Protein AF-0000000066321303 (afdb_homodimer)

Structure (mmCIF, N/CA/C/O backbone):
data_AF-0000000066321303-model_v1
#
loop_
_entity.id
_entity.type
_entity.pdbx_description
1 polymer 'SPbeta prophage-derived uncharacterized protein YosI'
#
loop_
_atom_site.group_PDB
_atom_site.id
_atom_site.type_symbol
_atom_site.label_atom_id
_atom_site.label_alt_id
_atom_site.label_comp_id
_atom_site.label_asym_id
_atom_site.label_entity_id
_atom_site.label_seq_id
_atom_site.pdbx_PDB_ins_code
_atom_site.Cartn_x
_atom_site.Cartn_y
_atom_site.Cartn_z
_atom_site.occupancy
_atom_site.B_iso_or_equiv
_atom_site.auth_seq_id
_atom_site.auth_comp_id
_atom_site.auth_asym_id
_atom_site.auth_atom_id
_atom_site.pdbx_PDB_model_num
ATOM 1 N N . MET A 1 1 ? 11.414 12.898 13.016 1 51.75 1 MET A N 1
ATOM 2 C CA . MET A 1 1 ? 11.812 11.781 12.172 1 51.75 1 MET A CA 1
ATOM 3 C C . MET A 1 1 ? 10.891 11.648 10.961 1 51.75 1 MET A C 1
ATOM 5 O O . MET A 1 1 ? 9.672 11.734 11.094 1 51.75 1 MET A O 1
ATOM 9 N N . LYS A 1 2 ? 11.312 11.922 9.672 1 77.88 2 LYS A N 1
ATOM 10 C CA . LYS A 1 2 ? 10.484 11.953 8.469 1 77.88 2 LYS A CA 1
ATOM 11 C C . LYS A 1 2 ? 9.867 10.586 8.188 1 77.88 2 LYS A C 1
ATOM 13 O O . LYS A 1 2 ? 10.531 9.562 8.336 1 77.88 2 LYS A O 1
ATOM 18 N N . MET A 1 3 ? 8.633 10.516 8.086 1 89.25 3 MET A N 1
ATOM 19 C CA . MET A 1 3 ? 7.938 9.258 7.855 1 89.25 3 MET A CA 1
ATOM 20 C C . MET A 1 3 ? 8.477 8.562 6.609 1 89.25 3 MET A C 1
ATOM 22 O O . MET A 1 3 ? 8.766 9.211 5.605 1 89.25 3 MET A O 1
ATOM 26 N N . LYS A 1 4 ? 8.922 7.297 6.832 1 96.06 4 LYS A N 1
ATOM 27 C CA . LYS A 1 4 ? 9.359 6.461 5.719 1 96.06 4 LYS A CA 1
ATOM 28 C C . LYS A 1 4 ? 8.352 5.352 5.434 1 96.06 4 LYS A C 1
ATOM 30 O O . LYS A 1 4 ? 7.559 4.984 6.309 1 96.06 4 LYS A O 1
ATOM 35 N N . TYR A 1 5 ? 8.359 4.949 4.203 1 97.38 5 TYR A N 1
ATOM 36 C CA . TYR A 1 5 ? 7.438 3.912 3.744 1 97.38 5 TYR A CA 1
ATOM 37 C C . TYR A 1 5 ? 8.195 2.756 3.102 1 97.38 5 TYR A C 1
ATOM 39 O O . TYR A 1 5 ? 9.156 2.973 2.363 1 97.38 5 TYR A O 1
ATOM 47 N N . GLY A 1 6 ? 7.758 1.555 3.436 1 98.44 6 GLY A N 1
ATOM 48 C CA . GLY A 1 6 ? 8.352 0.36 2.861 1 98.44 6 GLY A CA 1
ATOM 49 C C . GLY A 1 6 ? 7.441 -0.343 1.87 1 98.44 6 GLY A C 1
ATOM 50 O O . GLY A 1 6 ? 6.238 -0.464 2.102 1 98.44 6 GLY A O 1
ATOM 51 N N . LEU A 1 7 ? 8 -0.677 0.773 1 98.69 7 LEU A N 1
ATOM 52 C CA . LEU A 1 7 ? 7.391 -1.631 -0.148 1 98.69 7 LEU A CA 1
ATOM 53 C C . LEU A 1 7 ? 7.762 -3.062 0.227 1 98.69 7 LEU A C 1
ATOM 55 O O . LEU A 1 7 ? 8.945 -3.391 0.34 1 98.69 7 LEU A O 1
ATOM 59 N N . TYR A 1 8 ? 6.746 -3.857 0.441 1 98.25 8 TYR A N 1
ATOM 60 C CA . TYR A 1 8 ? 6.961 -5.242 0.845 1 98.25 8 TYR A CA 1
ATOM 61 C C . TYR A 1 8 ? 6.438 -6.207 -0.212 1 98.25 8 TYR A C 1
ATOM 63 O O . TYR A 1 8 ? 5.379 -5.977 -0.803 1 98.25 8 TYR A O 1
ATOM 71 N N . CYS A 1 9 ? 7.133 -7.23 -0.447 1 96.69 9 CYS A N 1
ATOM 72 C CA . CYS A 1 9 ? 6.734 -8.359 -1.283 1 96.69 9 CYS A CA 1
ATOM 73 C C . CYS A 1 9 ? 6.953 -9.68 -0.555 1 96.69 9 CYS A C 1
ATOM 75 O O . CYS A 1 9 ? 8.047 -9.945 -0.059 1 96.69 9 CYS A O 1
ATOM 77 N N . MET A 1 10 ? 5.863 -10.414 -0.427 1 94.5 10 MET A N 1
ATOM 78 C CA . MET A 1 10 ? 5.91 -11.711 0.24 1 94.5 10 MET A CA 1
ATOM 79 C C . MET A 1 10 ? 6.562 -11.594 1.614 1 94.5 10 MET A C 1
ATOM 81 O O . MET A 1 10 ? 7.398 -12.422 1.982 1 94.5 10 MET A O 1
ATOM 85 N N . GLY A 1 11 ? 6.258 -10.477 2.27 1 93.56 11 GLY A N 1
ATO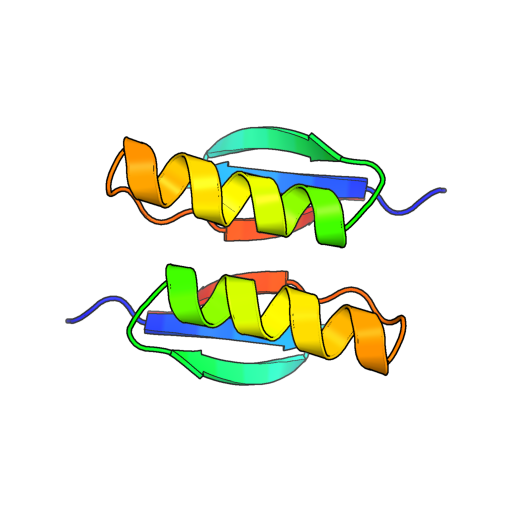M 86 C CA . GLY A 1 11 ? 6.672 -10.297 3.652 1 93.56 11 GLY A CA 1
ATOM 87 C C . GLY A 1 11 ? 8.047 -9.68 3.789 1 93.56 11 GLY A C 1
ATOM 88 O O . GLY A 1 11 ? 8.484 -9.352 4.895 1 93.56 11 GLY A O 1
ATOM 89 N N . SER A 1 12 ? 8.773 -9.492 2.693 1 96.88 12 SER A N 1
ATOM 90 C CA . SER A 1 12 ? 10.125 -8.938 2.744 1 96.88 12 SER A CA 1
ATOM 91 C C . SER A 1 12 ? 10.148 -7.492 2.256 1 96.88 12 SER A C 1
ATOM 93 O O . SER A 1 12 ? 9.484 -7.152 1.273 1 96.88 12 SER A O 1
ATOM 95 N N . LEU A 1 13 ? 10.945 -6.648 2.922 1 97.69 13 LEU A N 1
ATOM 96 C CA . LEU A 1 13 ? 11.148 -5.27 2.492 1 97.69 13 LEU A CA 1
ATOM 97 C C . LEU A 1 13 ? 11.984 -5.215 1.218 1 97.69 13 LEU A C 1
ATOM 99 O O . LEU A 1 13 ? 13.117 -5.715 1.188 1 97.69 13 LEU A O 1
ATOM 103 N N . VAL A 1 14 ? 11.422 -4.523 0.213 1 96.75 14 VAL A N 1
ATOM 104 C CA . VAL A 1 14 ? 12.148 -4.547 -1.053 1 96.75 14 VAL A CA 1
ATOM 105 C C . VAL A 1 14 ? 12.625 -3.137 -1.4 1 96.75 14 VAL A C 1
ATOM 107 O O . VAL A 1 14 ? 13.578 -2.969 -2.166 1 96.75 14 VAL A O 1
ATOM 110 N N . ASN A 1 15 ? 12.031 -2.061 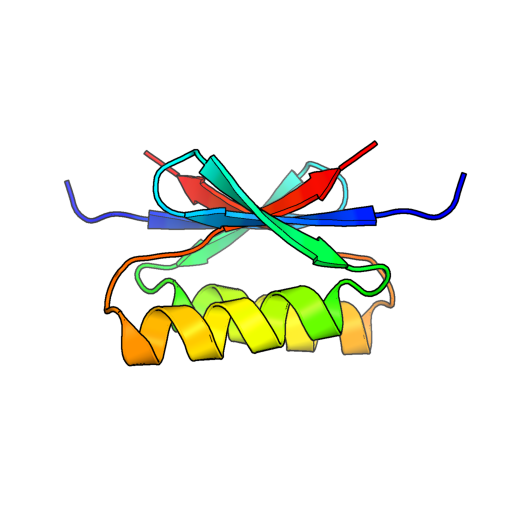-0.979 1 98 15 ASN A N 1
ATOM 111 C CA . ASN A 1 15 ? 12.422 -0.676 -1.22 1 98 15 ASN A CA 1
ATOM 112 C C . ASN A 1 15 ? 11.828 0.266 -0.178 1 98 15 ASN A C 1
ATOM 114 O O . ASN A 1 15 ? 10.82 -0.059 0.453 1 98 15 ASN A O 1
ATOM 118 N N . THR A 1 16 ? 12.492 1.42 0.059 1 98.38 16 THR A N 1
ATOM 119 C CA . THR A 1 16 ? 12.008 2.449 0.973 1 98.38 16 THR A CA 1
ATOM 120 C C . THR A 1 16 ? 11.812 3.775 0.243 1 98.38 16 THR A C 1
ATOM 122 O O . THR A 1 16 ? 12.492 4.043 -0.755 1 98.38 16 THR A O 1
ATOM 125 N N . TYR A 1 17 ? 10.836 4.5 0.786 1 97.75 17 TYR A N 1
ATOM 126 C CA . TYR A 1 17 ? 10.477 5.77 0.165 1 97.75 17 TYR A CA 1
ATOM 127 C C . TYR A 1 17 ? 10.266 6.852 1.219 1 97.75 17 TYR A C 1
ATOM 129 O O . TYR A 1 17 ? 9.836 6.562 2.336 1 97.75 17 TYR A O 1
ATOM 137 N N . ASP A 1 18 ? 10.523 8.016 0.807 1 95.88 18 ASP A N 1
ATOM 138 C CA . ASP A 1 18 ? 10.211 9.156 1.66 1 95.88 18 ASP A CA 1
ATOM 139 C C . ASP A 1 18 ? 8.789 9.664 1.398 1 95.88 18 ASP A C 1
ATOM 141 O O . ASP A 1 18 ? 8.266 10.469 2.17 1 95.88 18 ASP A O 1
ATOM 145 N N . ASP A 1 19 ? 8.156 9.242 0.351 1 95.75 19 ASP A N 1
ATOM 146 C CA . ASP A 1 19 ? 6.836 9.688 -0.092 1 95.75 19 ASP A CA 1
ATOM 147 C C . ASP A 1 19 ? 5.895 8.5 -0.282 1 95.75 19 ASP A C 1
ATOM 149 O O . ASP A 1 19 ? 6.188 7.586 -1.054 1 95.75 19 ASP A O 1
ATOM 153 N N . ALA A 1 20 ? 4.828 8.562 0.329 1 96.06 20 ALA A N 1
ATOM 154 C CA . ALA A 1 20 ? 3.879 7.453 0.268 1 96.06 20 ALA A CA 1
ATOM 155 C C . ALA A 1 20 ? 3.363 7.25 -1.154 1 96.06 20 ALA A C 1
ATOM 157 O O . ALA A 1 20 ? 3.156 6.113 -1.59 1 96.06 20 ALA A O 1
ATOM 158 N N . ILE A 1 21 ? 3.037 8.344 -1.873 1 97.81 21 ILE A N 1
ATOM 159 C CA . ILE A 1 21 ? 2.5 8.258 -3.227 1 97.81 21 ILE A CA 1
ATOM 160 C C . ILE A 1 21 ? 3.49 7.535 -4.133 1 97.81 21 ILE A C 1
ATOM 162 O O . ILE A 1 21 ? 3.102 6.668 -4.918 1 97.81 21 ILE A O 1
ATOM 166 N N . GLU A 1 22 ? 4.699 7.891 -4.031 1 98 22 GLU A N 1
ATOM 167 C CA . GLU A 1 22 ? 5.73 7.199 -4.801 1 98 22 GLU A CA 1
ATOM 168 C C . GLU A 1 22 ? 5.75 5.707 -4.484 1 98 22 GLU A C 1
ATOM 170 O O . GLU A 1 22 ? 5.859 4.875 -5.391 1 98 22 GLU A O 1
ATOM 175 N N . ALA A 1 23 ? 5.672 5.324 -3.225 1 98.5 23 ALA A N 1
ATOM 176 C CA . ALA A 1 23 ? 5.668 3.926 -2.807 1 98.5 23 ALA A CA 1
ATOM 177 C C . ALA A 1 23 ? 4.512 3.166 -3.451 1 98.5 23 ALA A C 1
ATOM 179 O O . ALA A 1 23 ? 4.695 2.057 -3.957 1 98.5 23 ALA A O 1
ATOM 180 N N . HIS A 1 24 ? 3.344 3.805 -3.434 1 98.62 24 HIS A N 1
ATOM 181 C CA . HIS A 1 24 ? 2.174 3.143 -3.998 1 98.62 24 HIS A CA 1
ATOM 182 C C . HIS A 1 24 ? 2.297 3 -5.512 1 98.62 24 HIS A C 1
ATOM 184 O O . HIS A 1 24 ? 1.909 1.975 -6.078 1 98.62 24 HIS A O 1
ATOM 190 N N . ASN A 1 25 ? 2.785 4.02 -6.164 1 98.44 25 ASN A N 1
ATOM 191 C CA . ASN A 1 25 ? 3.002 3.916 -7.605 1 98.44 25 ASN A CA 1
ATOM 192 C C . ASN A 1 25 ? 3.975 2.791 -7.945 1 98.44 25 ASN A C 1
ATOM 194 O O . ASN A 1 25 ? 3.748 2.031 -8.891 1 98.44 25 ASN A O 1
ATOM 198 N N . ASP A 1 26 ? 5.004 2.676 -7.184 1 98.56 26 ASP A N 1
ATOM 199 C CA . ASP A 1 26 ? 5.961 1.602 -7.426 1 98.56 26 ASP A CA 1
ATOM 200 C C . ASP A 1 26 ? 5.344 0.237 -7.133 1 98.56 26 ASP A C 1
ATOM 202 O O . ASP A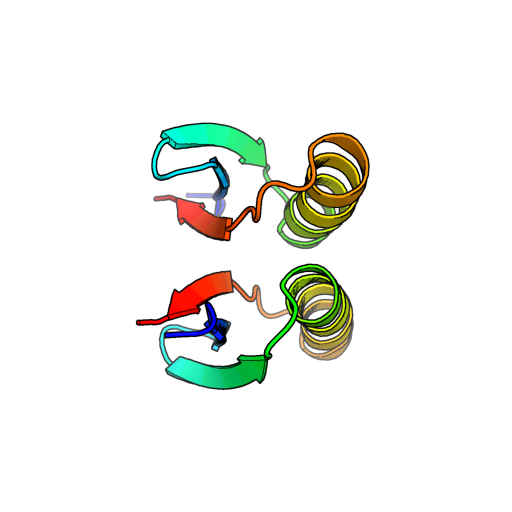 1 26 ? 5.652 -0.749 -7.809 1 98.56 26 ASP A O 1
ATOM 206 N N . ALA A 1 27 ? 4.516 0.163 -6.148 1 98.56 27 ALA A N 1
ATOM 207 C CA . ALA A 1 27 ? 3.809 -1.079 -5.848 1 98.56 27 ALA A CA 1
ATOM 208 C C . ALA A 1 27 ? 2.951 -1.521 -7.031 1 98.56 27 ALA A C 1
ATOM 210 O O . ALA A 1 27 ? 2.932 -2.703 -7.383 1 98.56 27 ALA A O 1
ATOM 211 N N . VAL A 1 28 ? 2.199 -0.566 -7.648 1 98.31 28 VAL A N 1
ATOM 212 C CA . VAL A 1 28 ? 1.378 -0.865 -8.82 1 98.31 28 VAL A CA 1
ATOM 213 C C . VAL A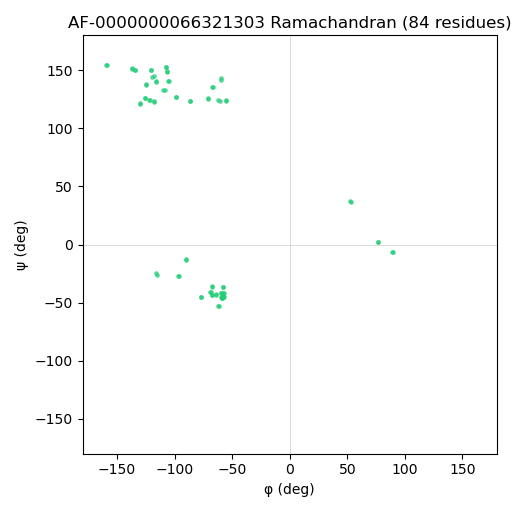 1 28 ? 2.258 -1.399 -9.945 1 98.31 28 VAL A C 1
ATOM 215 O O . VAL A 1 28 ? 1.97 -2.453 -10.523 1 98.31 28 VAL A O 1
ATOM 218 N N . TYR A 1 29 ? 3.35 -0.698 -10.141 1 98.44 29 TYR A N 1
ATOM 219 C CA . TYR A 1 29 ? 4.266 -1.102 -11.195 1 98.44 29 TYR A CA 1
ATOM 220 C C . TYR A 1 29 ? 4.824 -2.496 -10.938 1 98.44 29 TYR A C 1
ATOM 222 O O . TYR A 1 29 ? 4.797 -3.355 -11.82 1 98.44 29 TYR A O 1
ATOM 230 N N . ALA A 1 30 ? 5.387 -2.775 -9.805 1 97.25 30 ALA A N 1
ATOM 231 C CA . ALA A 1 30 ? 5.996 -4.051 -9.43 1 97.25 30 ALA A CA 1
ATOM 232 C C . ALA A 1 30 ? 4.992 -5.191 -9.547 1 97.25 30 ALA A C 1
ATOM 234 O O . ALA A 1 30 ? 5.336 -6.285 -10 1 97.25 30 ALA A O 1
ATOM 235 N N . GLN A 1 31 ? 3.809 -4.938 -9.117 1 96.44 31 GLN A N 1
ATOM 236 C CA . GLN A 1 31 ? 2.779 -5.973 -9.164 1 96.44 31 GLN A CA 1
ATOM 237 C C . GLN A 1 31 ? 2.391 -6.297 -10.602 1 96.44 31 GLN A C 1
ATOM 239 O O . GLN A 1 31 ? 2.189 -7.465 -10.945 1 96.44 31 GLN A O 1
ATOM 244 N N . GLU A 1 32 ? 2.236 -5.211 -11.422 1 96.19 32 GLU A N 1
ATOM 245 C CA . GLU A 1 32 ? 1.937 -5.445 -12.828 1 96.19 32 GLU A CA 1
ATOM 246 C C . GLU A 1 32 ? 3.016 -6.297 -13.492 1 96.19 32 GLU A C 1
ATOM 248 O O . GLU A 1 32 ? 2.711 -7.16 -14.312 1 96.19 32 GLU A O 1
ATOM 253 N N . GLU A 1 33 ? 4.195 -6.082 -13.094 1 95.62 33 GLU A N 1
ATOM 254 C CA . GLU A 1 33 ? 5.32 -6.793 -13.688 1 95.62 33 GLU A CA 1
ATOM 255 C C . GLU A 1 33 ? 5.41 -8.227 -13.156 1 95.62 33 GLU A C 1
ATOM 257 O O . GLU A 1 33 ? 5.637 -9.164 -13.93 1 95.62 33 GLU A O 1
ATOM 262 N N . SER A 1 34 ? 5.277 -8.445 -11.922 1 94.56 34 SER A N 1
ATOM 263 C CA . SER A 1 34 ? 5.574 -9.719 -11.273 1 94.56 34 SER A CA 1
ATOM 264 C C . SER A 1 34 ? 4.312 -10.555 -11.094 1 94.56 34 SER A C 1
ATOM 266 O O . SER A 1 34 ? 4.391 -11.773 -10.93 1 94.56 34 SER A O 1
ATOM 268 N N . GLY A 1 35 ? 3.146 -9.883 -10.992 1 94.19 35 GLY A N 1
ATOM 269 C CA . GLY A 1 35 ? 1.91 -10.578 -10.672 1 94.19 35 GLY A CA 1
ATOM 270 C C . GLY A 1 35 ? 1.791 -10.938 -9.203 1 94.19 35 GLY A C 1
ATOM 271 O O . GLY A 1 35 ? 0.874 -11.656 -8.805 1 94.19 35 GLY A O 1
ATOM 272 N N . VAL A 1 36 ? 2.775 -10.539 -8.477 1 93.31 36 VAL A N 1
ATOM 273 C CA . VAL A 1 36 ? 2.807 -10.82 -7.047 1 93.31 36 VAL A CA 1
ATOM 274 C C . VAL A 1 36 ? 2.328 -9.594 -6.27 1 93.31 36 VAL A C 1
ATOM 276 O O . VAL A 1 36 ? 2.775 -8.477 -6.523 1 93.31 36 VAL A O 1
ATOM 279 N N . PRO A 1 37 ? 1.355 -9.781 -5.398 1 94.31 37 PRO A N 1
ATOM 280 C CA . PRO A 1 37 ? 0.865 -8.633 -4.633 1 94.31 37 PRO A CA 1
ATOM 281 C C . PRO A 1 37 ? 1.955 -7.98 -3.787 1 94.31 37 PRO A C 1
ATOM 283 O O . PRO A 1 37 ? 2.807 -8.672 -3.227 1 94.31 37 PRO A O 1
ATOM 286 N N . HIS A 1 38 ? 1.967 -6.688 -3.684 1 97.81 38 HIS A N 1
ATOM 287 C CA . HIS A 1 38 ? 2.865 -5.875 -2.871 1 97.81 38 HIS A CA 1
ATOM 288 C C . HIS A 1 38 ? 2.096 -5.09 -1.814 1 97.81 38 HIS A C 1
ATOM 290 O O . HIS A 1 38 ? 0.912 -4.793 -1.994 1 97.81 38 HIS A O 1
ATOM 296 N N . GLU A 1 39 ? 2.668 -4.91 -0.673 1 98.25 39 GLU A N 1
ATOM 297 C CA . GLU A 1 39 ? 2.148 -4.082 0.412 1 98.25 39 GLU A CA 1
ATOM 298 C C . GLU A 1 39 ? 2.945 -2.789 0.551 1 98.25 39 GLU A C 1
ATOM 300 O O . GLU A 1 39 ? 4.141 -2.756 0.256 1 98.25 39 GLU A O 1
ATOM 305 N N . VAL A 1 40 ? 2.33 -1.746 0.96 1 98.62 40 VAL A N 1
ATOM 306 C CA . VAL A 1 40 ? 2.975 -0.499 1.358 1 98.62 40 VAL A CA 1
ATOM 307 C C . VAL A 1 40 ? 2.611 -0.167 2.805 1 98.62 40 VAL A C 1
ATOM 309 O O . VAL A 1 40 ? 1.431 -0.078 3.148 1 98.62 40 VAL A O 1
ATOM 312 N N . ARG A 1 41 ? 3.697 0.022 3.689 1 97.06 41 ARG A N 1
ATOM 313 C CA . ARG A 1 41 ? 3.549 0.312 5.113 1 97.06 41 ARG A CA 1
ATOM 314 C C . ARG A 1 41 ? 4.48 1.443 5.539 1 97.06 41 ARG A C 1
ATOM 316 O O . ARG A 1 41 ? 5.555 1.622 4.961 1 97.06 41 ARG A O 1
ATOM 323 N N . GLU A 1 42 ? 3.943 2.113 6.551 1 96.25 42 GLU A N 1
ATOM 324 C CA . GLU A 1 42 ? 4.871 3.02 7.219 1 96.25 42 GLU A CA 1
ATOM 325 C C . GLU A 1 42 ? 5.969 2.248 7.945 1 96.25 42 GLU A C 1
ATOM 327 O O . GLU A 1 42 ? 5.703 1.222 8.578 1 96.25 42 GLU A O 1
ATOM 332 N N . ILE A 1 43 ? 7.156 2.799 7.723 1 93.69 43 ILE A N 1
ATOM 333 C CA . ILE A 1 43 ? 8.258 2.205 8.477 1 93.69 43 ILE A CA 1
ATOM 334 C C . ILE A 1 43 ? 8.875 3.254 9.398 1 93.69 43 ILE A C 1
ATOM 336 O O . ILE A 1 43 ? 8.891 4.441 9.07 1 93.69 43 ILE A O 1
ATOM 340 N N . GLN A 1 44 ? 8.961 3.045 10.703 1 76.31 44 GLN A N 1
ATOM 341 C CA . GLN A 1 44 ? 9.609 3.93 11.672 1 76.31 44 GLN A CA 1
ATOM 342 C C . GLN A 1 44 ? 11.117 3.975 11.453 1 76.31 44 GLN A C 1
ATOM 344 O O . GLN A 1 44 ? 11.711 3.004 10.984 1 76.31 44 GLN A O 1
ATOM 349 N N . MET B 1 1 ? -9.07 -19.484 -0.091 1 51.69 1 MET B N 1
ATOM 350 C CA . MET B 1 1 ? -9.523 -18.203 0.416 1 51.69 1 MET B CA 1
ATOM 351 C C . MET B 1 1 ? -8.922 -17.047 -0.387 1 51.69 1 MET B C 1
ATOM 353 O O . MET B 1 1 ? -7.719 -17.047 -0.662 1 51.69 1 MET B O 1
ATOM 357 N N . LYS B 1 2 ? -9.664 -16.266 -1.256 1 77.19 2 LYS B N 1
ATOM 358 C CA . LYS B 1 2 ? -9.164 -15.227 -2.162 1 77.19 2 LYS B CA 1
ATOM 359 C C . LYS B 1 2 ? -8.477 -14.109 -1.393 1 77.19 2 LYS B C 1
ATOM 361 O O . LYS B 1 2 ? -8.953 -13.68 -0.343 1 77.19 2 LYS B O 1
ATOM 366 N N . MET B 1 3 ? -7.305 -13.859 -1.7 1 89.38 3 MET B N 1
ATOM 367 C CA . MET B 1 3 ? -6.531 -12.836 -1.005 1 89.38 3 MET B CA 1
ATOM 368 C C . MET B 1 3 ? -7.254 -11.492 -1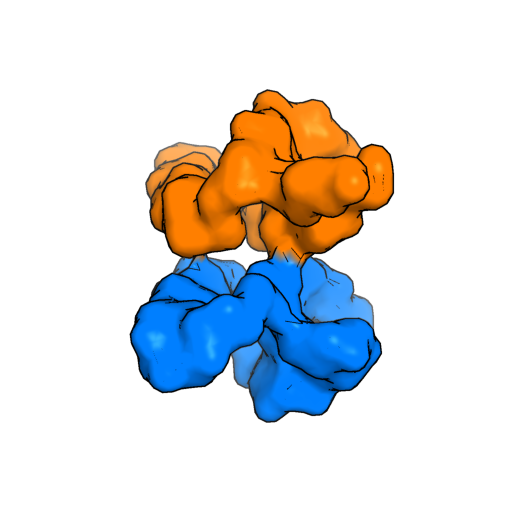.037 1 89.38 3 MET B C 1
ATOM 370 O O . MET B 1 3 ? -7.852 -11.125 -2.053 1 89.38 3 MET B O 1
ATOM 374 N N . LYS B 1 4 ? -7.484 -10.945 0.195 1 96.06 4 LYS B N 1
ATOM 375 C CA . LYS B 1 4 ? -8.062 -9.609 0.322 1 96.06 4 LYS B CA 1
ATOM 376 C C . LYS B 1 4 ? -7.02 -8.602 0.784 1 96.06 4 LYS B C 1
ATOM 378 O O . LYS B 1 4 ? -6.008 -8.977 1.383 1 96.06 4 LYS B O 1
ATOM 383 N N . TYR B 1 5 ? -7.273 -7.406 0.396 1 97.44 5 TYR B N 1
ATOM 384 C CA . TYR B 1 5 ? -6.363 -6.312 0.722 1 97.44 5 TYR B CA 1
ATOM 385 C C . TYR B 1 5 ? -7.102 -5.188 1.438 1 97.44 5 TYR B C 1
ATOM 387 O O . TYR B 1 5 ? -8.234 -4.844 1.075 1 97.44 5 TYR B O 1
ATOM 395 N N . GLY B 1 6 ? -6.449 -4.645 2.465 1 98.44 6 GLY B N 1
ATOM 396 C CA . GLY B 1 6 ? -7.016 -3.537 3.219 1 98.44 6 GLY B CA 1
ATOM 397 C C . GLY B 1 6 ? -6.285 -2.227 2.988 1 98.44 6 GLY B C 1
ATOM 398 O O . GLY B 1 6 ? -5.055 -2.197 2.932 1 98.44 6 GLY B O 1
ATOM 399 N N . LEU B 1 7 ? -7.043 -1.241 2.756 1 98.69 7 LEU B N 1
ATOM 400 C CA . LEU B 1 7 ? -6.559 0.132 2.834 1 98.69 7 LEU B CA 1
ATOM 401 C C . LEU B 1 7 ? -6.652 0.662 4.262 1 98.69 7 LEU B C 1
ATOM 403 O O . LEU B 1 7 ? -7.727 0.64 4.867 1 98.69 7 LEU B O 1
ATOM 407 N N . TYR B 1 8 ? -5.527 1.096 4.77 1 98.25 8 TYR B N 1
ATOM 408 C CA . TYR B 1 8 ? -5.469 1.595 6.141 1 98.25 8 TYR B CA 1
ATOM 409 C C . TYR B 1 8 ? -5.098 3.072 6.168 1 98.25 8 TYR B C 1
ATOM 411 O O . TYR B 1 8 ? -4.25 3.52 5.391 1 98.25 8 TYR B O 1
ATOM 419 N N . CYS B 1 9 ? -5.684 3.793 7.004 1 96.69 9 CYS B N 1
ATOM 420 C CA . CYS B 1 9 ? -5.355 5.18 7.309 1 96.69 9 CYS B CA 1
ATOM 421 C C . CYS B 1 9 ? -5.223 5.387 8.812 1 96.69 9 CYS B C 1
ATOM 423 O O . CYS B 1 9 ? -6.129 5.047 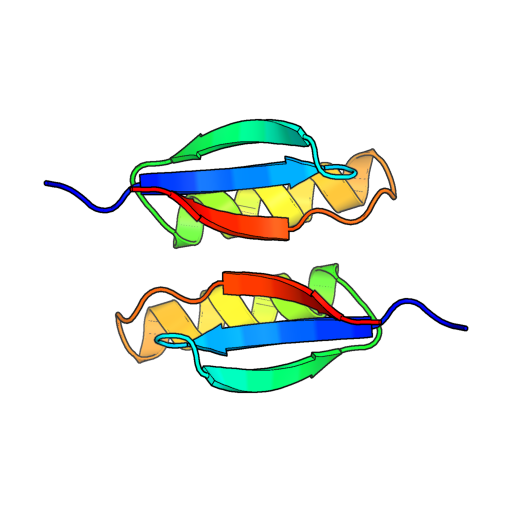9.578 1 96.69 9 CYS B O 1
ATOM 425 N N . MET B 1 10 ? -4.043 5.84 9.188 1 94.44 10 MET B N 1
ATOM 426 C CA . MET B 1 10 ? -3.76 6.102 10.602 1 94.44 10 MET B CA 1
ATOM 427 C C . MET B 1 10 ? -4.074 4.875 11.453 1 94.44 10 MET B C 1
ATOM 429 O O . MET B 1 10 ? -4.676 4.996 12.523 1 94.44 10 MET B O 1
ATOM 433 N N . GLY B 1 11 ? -3.795 3.721 10.883 1 93.56 11 GLY B N 1
ATOM 434 C CA . GLY B 1 11 ? -3.893 2.477 11.625 1 93.56 11 GLY B CA 1
ATOM 435 C C . GLY B 1 11 ? -5.27 1.84 11.547 1 93.56 11 GLY B C 1
ATOM 436 O O . GLY B 1 11 ? -5.469 0.723 12.023 1 93.56 11 GLY B O 1
ATOM 437 N N . SER B 1 12 ? -6.246 2.502 10.953 1 96.94 12 SER B N 1
ATOM 438 C CA . SER B 1 12 ? -7.605 1.98 10.867 1 96.94 12 SER B CA 1
ATOM 439 C C . SER B 1 12 ? -7.922 1.478 9.461 1 96.94 12 SER B C 1
ATOM 441 O O . SER B 1 12 ? -7.547 2.109 8.477 1 96.94 12 SER B O 1
ATOM 443 N N . LEU B 1 13 ? -8.641 0.354 9.375 1 97.69 13 LEU B N 1
ATOM 444 C CA . LEU B 1 13 ? -9.109 -0.172 8.102 1 97.69 13 LEU B CA 1
ATOM 445 C C . LEU B 1 13 ? -10.219 0.697 7.527 1 97.69 13 LEU B C 1
ATOM 447 O O . LEU B 1 13 ? -11.258 0.893 8.172 1 97.69 13 LEU B O 1
ATOM 451 N N . VAL B 1 14 ? -10.016 1.156 6.273 1 96.88 14 VAL B N 1
ATOM 452 C CA . VAL B 1 14 ? -11.016 2.08 5.746 1 96.88 14 VAL B CA 1
ATOM 453 C C . VAL B 1 14 ? -11.719 1.449 4.547 1 96.88 14 VAL B C 1
ATOM 455 O O . VAL B 1 14 ? -12.82 1.861 4.18 1 96.88 14 VAL B O 1
ATOM 458 N N . ASN B 1 15 ? -11.164 0.512 3.818 1 98 15 ASN B N 1
ATOM 459 C CA . ASN B 1 15 ? -11.766 -0.182 2.684 1 98 15 ASN B CA 1
ATOM 460 C C . ASN B 1 15 ? -11.062 -1.507 2.4 1 98 15 ASN B C 1
ATOM 462 O O . ASN B 1 15 ? -9.906 -1.691 2.773 1 98 15 ASN B O 1
ATOM 466 N N . THR B 1 16 ? -11.805 -2.467 1.783 1 98.31 16 THR B N 1
ATOM 467 C CA . THR B 1 16 ? -11.25 -3.756 1.384 1 98.31 16 THR B CA 1
ATOM 468 C C . THR B 1 16 ? -11.391 -3.963 -0.121 1 98.31 16 THR B C 1
ATOM 470 O O . THR B 1 16 ? -12.297 -3.408 -0.745 1 98.31 16 THR B O 1
ATOM 473 N N . TYR B 1 17 ? -10.414 -4.723 -0.593 1 97.75 17 TYR B N 1
ATOM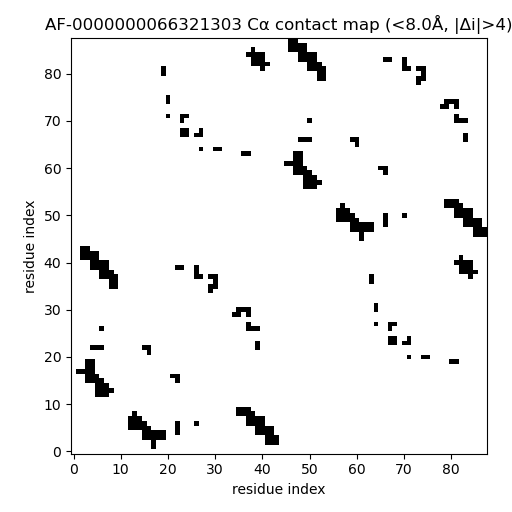 474 C CA . TYR B 1 17 ? -10.367 -4.965 -2.031 1 97.75 17 TYR B CA 1
ATOM 475 C C . TYR B 1 17 ? -10.055 -6.426 -2.326 1 97.75 17 TYR B C 1
ATOM 477 O O . TYR B 1 17 ? -9.344 -7.082 -1.56 1 97.75 17 TYR B O 1
ATOM 485 N N . ASP B 1 18 ? -10.539 -6.832 -3.424 1 95.94 18 ASP B N 1
ATOM 486 C CA . ASP B 1 18 ? -10.18 -8.164 -3.904 1 95.94 18 ASP B CA 1
ATOM 487 C C . ASP B 1 18 ? -8.93 -8.109 -4.789 1 95.94 18 ASP B C 1
ATOM 489 O O . ASP B 1 18 ? -8.336 -9.141 -5.098 1 95.94 18 ASP B O 1
ATOM 493 N N . ASP B 1 19 ? -8.516 -6.938 -5.215 1 95.81 19 ASP B N 1
ATOM 494 C CA . ASP B 1 19 ? -7.398 -6.719 -6.129 1 95.81 19 ASP B CA 1
ATOM 495 C C . ASP B 1 19 ? -6.387 -5.738 -5.535 1 95.81 19 ASP B C 1
ATOM 497 O O . ASP B 1 19 ? -6.742 -4.609 -5.188 1 95.81 19 ASP B O 1
ATOM 501 N N . ALA B 1 20 ? -5.227 -6.129 -5.488 1 96.25 20 ALA B N 1
ATOM 502 C CA . ALA B 1 20 ? -4.188 -5.301 -4.875 1 96.25 20 ALA B CA 1
ATOM 503 C C . ALA B 1 20 ? -3.994 -4.004 -5.656 1 96.25 20 ALA B C 1
ATOM 505 O O . ALA B 1 20 ? -3.762 -2.947 -5.066 1 96.25 20 ALA B O 1
ATOM 506 N N . ILE B 1 21 ? -3.963 -4.07 -6.992 1 97.88 21 ILE B N 1
ATOM 507 C CA . ILE B 1 21 ? -3.746 -2.895 -7.832 1 97.88 21 ILE B CA 1
ATOM 508 C C . ILE B 1 21 ? -4.828 -1.854 -7.551 1 97.88 21 ILE B C 1
ATOM 510 O O . ILE B 1 21 ? -4.531 -0.664 -7.418 1 97.88 21 ILE B O 1
ATOM 514 N N . GLU B 1 22 ? -6.023 -2.273 -7.492 1 98 22 GLU B N 1
ATOM 515 C CA . GLU B 1 22 ? -7.117 -1.367 -7.148 1 98 22 GLU B CA 1
ATOM 516 C C . GLU B 1 22 ? -6.883 -0.708 -5.793 1 98 22 GLU B C 1
ATOM 518 O O . GLU B 1 22 ? -7.102 0.495 -5.637 1 98 22 GLU B O 1
ATOM 523 N N . ALA B 1 23 ? -6.473 -1.471 -4.789 1 98.5 23 ALA B N 1
ATOM 524 C CA . ALA B 1 23 ? -6.203 -0.943 -3.453 1 98.5 23 ALA B CA 1
ATOM 525 C C . ALA B 1 23 ? -5.148 0.156 -3.5 1 98.5 23 ALA B C 1
ATOM 527 O O . ALA B 1 23 ? -5.309 1.207 -2.875 1 98.5 23 ALA B O 1
ATOM 528 N N . HIS B 1 24 ? -4.09 -0.101 -4.273 1 98.62 24 HIS B N 1
ATOM 529 C CA . HIS B 1 24 ? -3.014 0.88 -4.352 1 98.62 24 HIS B CA 1
ATOM 530 C C . HIS B 1 24 ? -3.469 2.139 -5.082 1 98.62 24 HIS B C 1
ATOM 532 O O . HIS B 1 24 ? -3.1 3.252 -4.699 1 98.62 24 HIS B O 1
ATOM 538 N N . ASN B 1 25 ? -4.215 1.979 -6.141 1 98.44 25 ASN B N 1
ATOM 539 C CA . ASN B 1 25 ? -4.75 3.148 -6.832 1 98.44 25 ASN B CA 1
ATOM 540 C C . ASN B 1 25 ? -5.629 3.988 -5.91 1 98.44 25 ASN B C 1
ATOM 542 O O . ASN B 1 25 ? -5.539 5.219 -5.91 1 98.44 25 ASN B O 1
ATOM 546 N N . ASP B 1 26 ? -6.43 3.336 -5.141 1 98.56 26 ASP B N 1
ATOM 547 C CA . ASP B 1 26 ? -7.277 4.07 -4.207 1 98.56 26 ASP B CA 1
ATOM 548 C C . ASP B 1 26 ? -6.441 4.742 -3.121 1 98.56 26 ASP B C 1
ATOM 550 O O . ASP B 1 26 ? -6.773 5.84 -2.666 1 98.56 26 ASP B O 1
ATOM 554 N N . ALA B 1 27 ? -5.414 4.102 -2.695 1 98.56 27 ALA B N 1
ATOM 555 C CA . ALA B 1 27 ? -4.508 4.703 -1.721 1 98.56 27 ALA B CA 1
ATOM 556 C C . ALA B 1 27 ? -3.906 6 -2.258 1 98.56 27 ALA B C 1
ATOM 558 O O . ALA B 1 27 ? -3.824 6.996 -1.538 1 98.56 27 ALA B O 1
ATOM 559 N N . VAL B 1 28 ? -3.439 5.988 -3.531 1 98.25 28 VAL B N 1
ATOM 560 C CA . VAL B 1 28 ? -2.887 7.184 -4.16 1 98.25 28 VAL B CA 1
ATOM 561 C C . VAL B 1 28 ? -3.936 8.289 -4.18 1 98.25 28 VAL B C 1
ATOM 563 O O . VAL B 1 28 ? -3.664 9.414 -3.752 1 98.25 28 VAL B O 1
ATOM 566 N N . TYR B 1 29 ? -5.109 7.898 -4.578 1 98.44 29 TYR B N 1
ATOM 567 C CA . TYR B 1 29 ? -6.195 8.875 -4.648 1 98.44 29 TYR B CA 1
ATOM 568 C C . TYR B 1 29 ? -6.5 9.453 -3.273 1 98.44 29 TYR B C 1
ATOM 570 O O . TYR B 1 29 ? -6.582 10.672 -3.111 1 98.44 29 TYR B O 1
ATOM 578 N N . ALA B 1 30 ? -6.738 8.672 -2.275 1 97.25 30 ALA B N 1
ATOM 579 C CA . ALA B 1 30 ? -7.082 9.086 -0.916 1 97.25 30 ALA B CA 1
ATOM 580 C C . ALA B 1 30 ? -6.004 9.984 -0.323 1 97.25 30 ALA B C 1
ATOM 582 O O . ALA B 1 30 ? -6.309 10.961 0.358 1 97.25 30 ALA B O 1
ATOM 583 N N . GLN B 1 31 ? -4.793 9.633 -0.561 1 96.31 31 GLN B N 1
ATOM 584 C CA . GLN B 1 31 ? -3.686 10.414 -0.026 1 96.31 31 GLN B CA 1
ATOM 585 C C . GLN B 1 31 ? -3.617 11.789 -0.686 1 96.31 31 GLN B C 1
ATOM 587 O O . GLN B 1 31 ? -3.365 12.797 -0.017 1 96.31 31 GLN B O 1
ATOM 592 N N . GLU B 1 32 ? -3.797 11.781 -2.045 1 96.06 32 GLU B N 1
ATOM 593 C CA . GLU B 1 32 ? -3.814 13.062 -2.742 1 96.06 32 GLU B CA 1
ATOM 594 C C . GLU B 1 32 ? -4.91 13.969 -2.197 1 96.06 32 GLU B C 1
ATOM 596 O O . GLU B 1 32 ? -4.711 15.18 -2.055 1 96.06 32 GLU B O 1
ATOM 601 N N . GLU B 1 33 ? -5.984 13.398 -1.853 1 95.44 33 GLU B N 1
ATOM 602 C CA . GLU B 1 33 ? -7.129 14.164 -1.37 1 95.44 33 GLU B CA 1
ATOM 603 C C . GLU B 1 33 ? -6.93 14.609 0.076 1 95.44 33 GLU B C 1
ATOM 605 O O . GLU B 1 33 ? -7.219 15.758 0.425 1 95.44 33 GLU B O 1
ATOM 610 N N . SER B 1 34 ? -6.488 13.766 0.937 1 94.38 34 SER B N 1
ATOM 611 C CA . SER B 1 34 ? -6.477 13.992 2.379 1 94.38 34 SER B CA 1
ATOM 612 C C . SER B 1 34 ? -5.117 14.516 2.846 1 94.38 34 SER B C 1
ATOM 614 O O . SER B 1 34 ? -5.016 15.117 3.916 1 94.38 34 SER B O 1
ATOM 616 N N . GLY B 1 35 ? -4.055 14.164 2.104 1 94.06 35 GLY B N 1
ATOM 617 C CA . GLY B 1 35 ? -2.707 14.469 2.551 1 94.06 35 GLY B CA 1
ATOM 618 C C . GLY B 1 35 ? -2.219 13.547 3.652 1 94.06 35 GLY B C 1
ATOM 619 O O . GLY B 1 35 ? -1.158 13.773 4.238 1 94.06 35 GLY B O 1
ATOM 620 N N . VAL B 1 36 ? -3.066 12.617 3.965 1 93.06 36 VAL B N 1
ATOM 621 C CA . VAL B 1 36 ? -2.738 11.656 5.012 1 93.06 36 VAL B CA 1
ATOM 622 C C . VAL B 1 36 ? -2.232 10.359 4.383 1 93.06 36 VAL B C 1
ATOM 624 O O . VAL B 1 36 ? -2.855 9.828 3.463 1 93.06 36 VAL B O 1
ATOM 627 N N . PRO B 1 37 ? -1.063 9.906 4.812 1 94.06 37 PRO B N 1
ATOM 628 C CA . PRO B 1 37 ? -0.531 8.672 4.227 1 94.06 37 PRO B CA 1
ATOM 629 C C . PRO B 1 37 ? -1.451 7.473 4.441 1 94.06 37 PRO B C 1
ATOM 631 O O . PRO B 1 37 ? -2.068 7.348 5.5 1 94.06 37 PRO B O 1
ATOM 634 N N . HIS B 1 38 ? -1.561 6.598 3.498 1 97.75 38 HIS B N 1
ATOM 635 C CA . HIS B 1 38 ? -2.328 5.359 3.529 1 97.75 38 HIS B CA 1
ATOM 636 C C . HIS B 1 38 ? -1.427 4.145 3.322 1 97.75 38 HIS B C 1
ATOM 638 O O . HIS B 1 38 ? -0.366 4.254 2.703 1 97.75 38 HIS B O 1
ATOM 644 N N . GLU B 1 39 ? -1.725 3.076 3.969 1 98.19 39 GLU B N 1
ATOM 645 C CA . GLU B 1 39 ? -1.065 1.783 3.814 1 98.19 39 GLU B CA 1
ATOM 646 C C . GLU B 1 39 ? -1.959 0.794 3.07 1 98.19 39 GLU B C 1
ATOM 648 O O . GLU B 1 39 ? -3.186 0.869 3.16 1 98.19 39 GLU B O 1
ATOM 653 N N . VAL B 1 40 ? -1.395 -0.09 2.354 1 98.62 40 VAL B N 1
ATOM 654 C CA . VAL B 1 40 ? -2.076 -1.234 1.759 1 98.62 40 VAL B CA 1
ATOM 655 C C . VAL B 1 40 ? -1.425 -2.529 2.236 1 98.62 40 VAL B C 1
ATOM 657 O O . VAL B 1 40 ? -0.217 -2.721 2.074 1 98.62 40 VAL B O 1
ATOM 660 N N . ARG B 1 41 ? -2.291 -3.457 2.855 1 97.12 41 ARG B N 1
ATOM 661 C CA . ARG B 1 41 ? -1.846 -4.734 3.402 1 97.12 41 ARG B CA 1
ATOM 662 C C . ARG B 1 41 ? -2.785 -5.863 2.992 1 97.12 41 ARG B C 1
ATOM 664 O O . ARG B 1 41 ? -3.98 -5.641 2.785 1 97.12 41 ARG B O 1
ATOM 671 N N . GLU B 1 42 ? -2.109 -7.02 2.908 1 96.31 42 GLU B N 1
ATOM 672 C CA . GLU B 1 42 ? -2.961 -8.203 2.801 1 96.31 42 GLU B CA 1
ATOM 673 C C . GLU B 1 42 ? -3.75 -8.43 4.086 1 96.31 42 GLU B C 1
ATOM 675 O O . GLU B 1 42 ? -3.219 -8.266 5.188 1 96.31 42 GLU B O 1
ATOM 680 N N . ILE B 1 43 ? -5.023 -8.719 3.809 1 93.69 43 ILE B N 1
ATOM 681 C CA . ILE B 1 43 ? -5.836 -9.078 4.969 1 93.69 43 ILE B CA 1
ATOM 682 C C . ILE B 1 43 ? -6.344 -10.508 4.816 1 93.69 43 ILE B C 1
ATOM 684 O O . ILE B 1 43 ? -6.582 -10.977 3.699 1 93.69 43 ILE B O 1
ATOM 688 N N . GLN B 1 44 ? -6.082 -11.43 5.746 1 76.38 44 GLN B N 1
ATOM 689 C CA . GLN B 1 44 ? -6.582 -12.805 5.754 1 76.38 44 GLN B CA 1
ATOM 690 C C . GLN B 1 44 ? -8.094 -12.836 5.938 1 76.38 44 GLN B C 1
ATOM 692 O O . GLN B 1 44 ? -8.672 -11.945 6.559 1 76.38 44 GLN B O 1
#

Secondary structure (DSSP, 8-state):
---EEEEEETTEEEEEES-HHHHHHHHHHHHHHH---EEEEEE-/---EEEEEETTEEEEEES-HHHHHHHHHHHHHHH---EEEEEE-

Sequence (88 aa):
MKMKYGLYCMGSLVNTYDDAIEAHNDAVYAQEESGVPHEVREIQMKMKYGLYCMGSLVNTYDDAIEAHNDAVYAQEESGVPHEVREIQ

Foldseek 3Di:
DQKKKFKDFPRHTDDIDSDQVVSVVVQVVVCVVPVTHIDMDIDD/DQKKKFKDFPRHTDDIDSDQVVSVVVQVVVCVVPVTHIDMDIDD

Radius of gyration: 11.61 Å; Cα contacts (8 Å, |Δi|>4): 179; chains: 2; bounding box: 24×33×26 Å

pLDDT: mean 94.77, std 7.98, range [51.69, 98.69]

Organism: Bacillus subtilis (strain 168) (NCBI:txid224308)

Nearest PDB structures (foldseek):
  2w25-assembly1_B  TM=6.260E-01  e=5.928E+00  Mycobacterium tuberculosis H37Rv
  2qz8-assembly1_B-2  TM=6.304E-01  e=7.194E+00  Mycobacterium tuberculosis H37Rv
  2ygb-assembly1_B  TM=3.631E-01  e=4.025E+00  Vaccinia virus Western Reserve
  4zmh-assembly1_A  TM=3.059E-01  e=4.885E+00  Saccharophagus degradans 2-40
  8tk9-assembly1_A  TM=3.236E-01  e=6.744E+00  Caenorhabditis elegans

Solvent-accessible surface area (backbone atoms only — not comparable to full-atom values): 4981 Å² total; per-residue (Å²): 132,82,67,29,29,32,34,26,46,91,87,38,82,75,49,77,31,76,42,56,57,59,44,33,53,49,38,42,51,52,21,71,73,68,71,46,69,52,30,35,38,82,40,1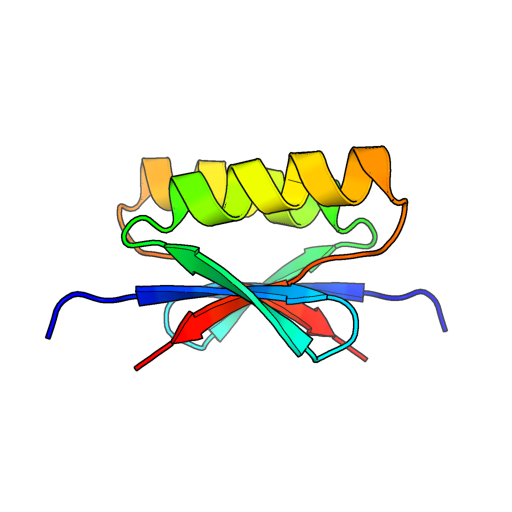33,133,83,67,29,29,32,33,27,46,90,88,37,80,74,49,77,30,77,42,56,59,60,42,34,54,49,37,42,51,50,22,72,73,68,72,47,68,53,30,37,39,81,40,134